Protein AF-A0A0C2N8T9-F1 (afdb_monomer)

Sequence (117 aa):
MVDQFTKWPEAVATRNQDAETTANIYMGNIVSRFGVRKMIFTDQGRQFESATFKRLCEALETEKARTSAYHPQSNGIAERCAKTLKERLKLHCQDDTGQWDHKHIYALMALRFARHC

Radius of gyration: 14.81 Å; Cα contacts (8 Å, |Δi|>4): 118; chains: 1; bounding box: 34×33×38 Å

Secondary structure (DSSP, 8-state):
-B-TTT--B-----S---HHHHHHHHIIIIIHHH---SEEEE-S-HHHHSHHHHHHHHHTT-EEEE--TT-HHHHHHHHHHHHHHHHHHHHHTSS-GGGHHHHHHHHHHHHHHS---

Mean predicted aligned error: 5.2 Å

Foldseek 3Di:
DADLPLRQDDDADDPDDALVVVLCCCCVPPCVPPNQDQEDEDEPDPSCVDPSNVVSCVVSNHHYHYDDPVCCVVCVSVVVVVVQLVVLLCVVCVPPVPCSNVCSVVSSVCVRPDDDD

Organism: Thelohanellus kitauei (NCBI:txid669202)

pLDDT: mean 87.34, std 12.68, range [36.69, 97.5]

Structure (mmCIF, N/CA/C/O backbone):
data_AF-A0A0C2N8T9-F1
#
_entry.id   AF-A0A0C2N8T9-F1
#
loop_
_atom_site.group_PDB
_atom_site.id
_atom_site.type_symbol
_atom_site.label_atom_id
_atom_site.label_alt_id
_atom_site.label_comp_id
_atom_site.label_asym_id
_atom_site.label_entity_id
_atom_site.label_seq_id
_atom_site.pdbx_PDB_ins_code
_atom_site.Cartn_x
_atom_site.Cartn_y
_atom_site.Cartn_z
_atom_site.occupancy
_atom_site.B_iso_or_equiv
_atom_site.auth_seq_id
_atom_site.auth_comp_id
_atom_site.auth_asym_id
_atom_site.auth_atom_id
_atom_site.pdbx_PDB_model_num
ATOM 1 N N . MET A 1 1 ? -1.260 1.781 1.499 1.00 91.19 1 MET A N 1
ATOM 2 C CA . MET A 1 1 ? -0.689 2.330 0.250 1.00 91.19 1 MET A CA 1
ATOM 3 C C . MET A 1 1 ? -1.256 3.722 0.048 1.00 91.19 1 MET A C 1
ATOM 5 O O . MET A 1 1 ? -2.417 3.928 0.375 1.00 91.19 1 MET A O 1
ATOM 9 N N . VAL A 1 2 ? -0.457 4.680 -0.418 1.00 92.06 2 VAL A N 1
ATOM 10 C CA . VAL A 1 2 ? -0.917 6.059 -0.643 1.00 92.06 2 VAL A CA 1
ATOM 11 C C . VAL A 1 2 ? -0.357 6.552 -1.965 1.00 92.06 2 VAL A C 1
ATOM 13 O O . VAL A 1 2 ? 0.835 6.385 -2.222 1.00 92.06 2 VAL A O 1
ATOM 16 N N . ASP A 1 3 ? -1.212 7.146 -2.789 1.00 91.19 3 ASP A N 1
ATOM 17 C CA . ASP A 1 3 ? -0.775 7.829 -4.000 1.00 91.19 3 ASP A CA 1
ATOM 18 C C . ASP A 1 3 ? -0.104 9.163 -3.643 1.00 91.19 3 ASP A C 1
ATOM 20 O O . ASP A 1 3 ? -0.671 9.997 -2.939 1.00 91.19 3 ASP A O 1
ATOM 24 N N . GLN A 1 4 ? 1.125 9.374 -4.114 1.00 86.75 4 GLN A N 1
ATOM 25 C CA . GLN A 1 4 ? 1.932 10.532 -3.719 1.00 86.75 4 GLN A CA 1
ATOM 26 C C . GLN A 1 4 ? 1.387 11.853 -4.265 1.00 86.75 4 GLN A C 1
ATOM 28 O O . GLN A 1 4 ? 1.587 12.887 -3.629 1.00 86.75 4 GLN A O 1
ATOM 33 N N . PHE A 1 5 ? 0.706 11.842 -5.411 1.00 87.00 5 PHE A N 1
ATOM 34 C CA . PHE A 1 5 ? 0.193 13.057 -6.036 1.00 87.00 5 PHE A CA 1
ATOM 35 C C . PHE A 1 5 ? -1.148 13.464 -5.423 1.00 87.00 5 PHE A C 1
ATOM 37 O O . PHE A 1 5 ? -1.252 14.511 -4.788 1.00 87.00 5 PHE A O 1
ATOM 44 N N . THR A 1 6 ? -2.147 12.591 -5.535 1.00 89.31 6 THR A N 1
ATOM 45 C CA . THR A 1 6 ? -3.520 12.833 -5.065 1.00 89.31 6 THR A CA 1
ATOM 46 C C . THR A 1 6 ? -3.675 12.71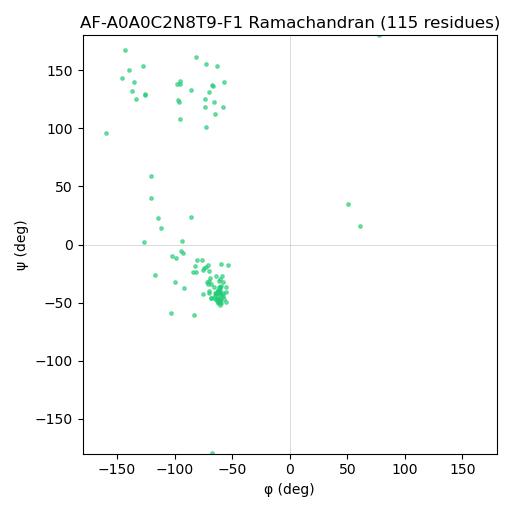2 -3.553 1.00 89.31 6 THR A C 1
ATOM 48 O O . THR A 1 6 ? -4.706 13.101 -3.018 1.00 89.31 6 THR A O 1
ATOM 51 N N . LYS A 1 7 ? -2.672 12.149 -2.863 1.00 88.94 7 LYS A N 1
ATOM 52 C CA . LYS A 1 7 ? -2.729 11.758 -1.443 1.00 88.94 7 LYS A CA 1
ATOM 53 C C . LYS A 1 7 ? -3.798 10.702 -1.143 1.00 88.94 7 LYS A C 1
ATOM 55 O O . LYS A 1 7 ? -4.099 10.459 0.025 1.00 88.94 7 LYS A O 1
ATOM 60 N N . TRP A 1 8 ? -4.321 10.029 -2.172 1.00 91.81 8 TRP A N 1
ATOM 61 C CA . TRP A 1 8 ? -5.372 9.028 -2.037 1.00 91.81 8 TRP A CA 1
ATOM 62 C C . TRP A 1 8 ? -4.893 7.795 -1.255 1.00 91.81 8 TRP A C 1
ATOM 64 O O . TRP A 1 8 ? -3.935 7.138 -1.683 1.00 91.81 8 TRP A O 1
ATOM 74 N N . PRO A 1 9 ? -5.554 7.434 -0.138 1.00 92.94 9 PRO A N 1
ATOM 75 C CA . PRO A 1 9 ? -5.169 6.276 0.649 1.00 92.94 9 PRO A CA 1
ATOM 76 C C . PRO A 1 9 ? -5.960 5.008 0.292 1.00 92.94 9 PRO A C 1
ATOM 78 O O . PRO A 1 9 ? -7.183 5.004 0.120 1.00 92.94 9 PRO A O 1
ATOM 81 N N . GLU A 1 10 ? -5.240 3.891 0.276 1.00 93.88 10 GLU A N 1
ATOM 82 C CA . GLU A 1 10 ? -5.763 2.528 0.193 1.00 93.88 10 GLU A CA 1
ATOM 83 C C . GLU A 1 10 ? -5.209 1.702 1.358 1.00 93.88 10 GLU A C 1
ATOM 85 O O . GLU A 1 10 ? -3.996 1.651 1.592 1.00 93.88 10 GLU A O 1
ATOM 90 N N . ALA A 1 11 ? -6.093 1.031 2.089 1.00 93.56 11 ALA A N 1
ATOM 91 C CA . ALA A 1 11 ? -5.745 0.127 3.175 1.00 93.56 11 ALA A CA 1
ATOM 92 C C . ALA A 1 11 ? -6.576 -1.148 3.038 1.00 93.56 11 ALA A C 1
ATOM 94 O O . ALA A 1 11 ? -7.747 -1.077 2.680 1.00 93.56 11 ALA A O 1
ATOM 95 N N . VAL A 1 12 ? -5.946 -2.291 3.301 1.00 94.12 12 VAL A N 1
ATOM 96 C CA . VAL A 1 12 ? -6.566 -3.614 3.214 1.00 94.12 12 VAL A CA 1
ATOM 97 C C . VAL A 1 12 ? -6.194 -4.370 4.481 1.00 94.12 12 VAL A C 1
ATOM 99 O O . VAL A 1 12 ? -5.010 -4.466 4.813 1.00 94.12 12 VAL A O 1
ATOM 102 N N . ALA A 1 13 ? -7.193 -4.872 5.203 1.00 93.62 13 ALA A N 1
ATOM 103 C CA . ALA A 1 13 ? -6.967 -5.754 6.338 1.00 93.62 13 ALA A CA 1
ATOM 104 C C . ALA A 1 13 ? -6.458 -7.118 5.846 1.00 93.62 13 ALA A C 1
ATOM 106 O O . ALA A 1 13 ? -7.013 -7.708 4.922 1.00 93.62 13 ALA A 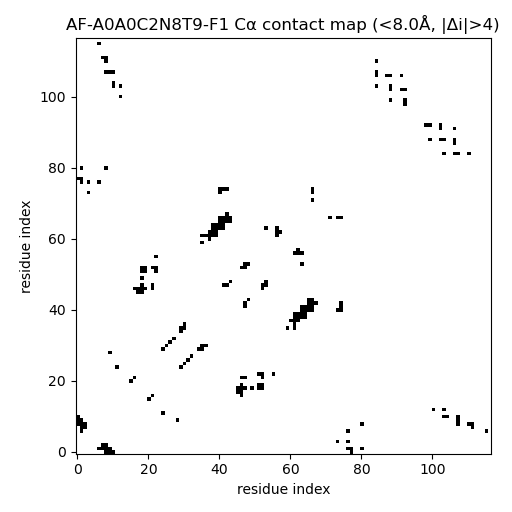O 1
ATOM 107 N N . THR A 1 14 ? -5.387 -7.616 6.457 1.00 94.06 14 THR A N 1
ATOM 108 C CA . THR A 1 14 ? -4.775 -8.904 6.113 1.00 94.06 14 THR A CA 1
ATOM 109 C C . THR A 1 14 ? -4.343 -9.634 7.379 1.00 94.06 14 THR A C 1
ATOM 111 O O . THR A 1 14 ? -4.014 -9.003 8.382 1.00 94.06 14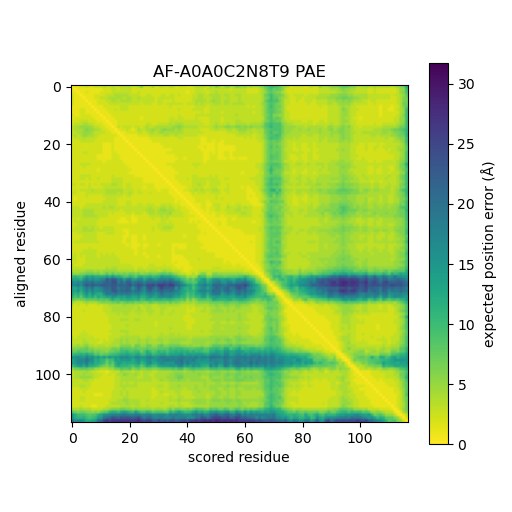 THR A O 1
ATOM 114 N N . ARG A 1 15 ? -4.348 -10.971 7.333 1.00 92.38 15 ARG A N 1
ATOM 115 C CA . ARG A 1 15 ? -3.933 -11.835 8.453 1.00 92.38 15 ARG A CA 1
ATOM 116 C C . ARG A 1 15 ? -2.420 -12.003 8.548 1.00 92.38 15 ARG A C 1
ATOM 118 O O . ARG A 1 15 ? -1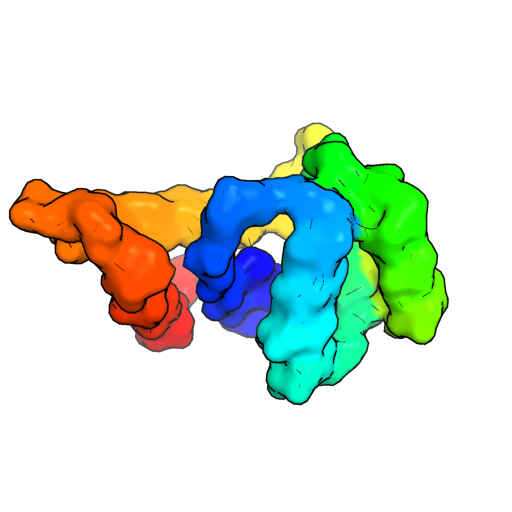.912 -12.326 9.615 1.00 92.38 15 ARG A O 1
ATOM 125 N N . ASN A 1 16 ? -1.713 -11.811 7.439 1.00 93.56 16 ASN A N 1
ATOM 126 C CA . ASN A 1 16 ? -0.266 -11.929 7.368 1.00 93.56 16 ASN A CA 1
ATOM 127 C C . ASN A 1 16 ? 0.315 -10.873 6.420 1.00 93.56 16 ASN A C 1
ATOM 129 O O . ASN A 1 16 ? -0.411 -10.195 5.686 1.00 93.56 16 ASN A O 1
ATOM 133 N N . GLN A 1 17 ? 1.632 -10.711 6.474 1.00 92.56 17 GLN A N 1
ATOM 134 C CA . GLN A 1 17 ? 2.362 -9.703 5.709 1.00 92.56 17 GLN A CA 1
ATOM 135 C C . GLN A 1 17 ? 3.385 -10.383 4.802 1.00 92.56 17 GLN A C 1
ATOM 137 O O . GLN A 1 17 ? 4.518 -9.940 4.660 1.00 92.56 17 GLN A O 1
ATOM 142 N N . ASP A 1 18 ? 2.986 -11.503 4.215 1.00 96.25 18 ASP A N 1
ATOM 143 C CA . ASP A 1 18 ? 3.874 -12.356 3.443 1.00 96.25 18 ASP A CA 1
ATOM 144 C C . ASP A 1 18 ? 4.021 -11.782 2.030 1.00 96.25 18 ASP A C 1
ATOM 146 O O . ASP A 1 18 ? 3.213 -10.965 1.570 1.00 96.25 18 ASP A O 1
ATOM 150 N N . ALA A 1 19 ? 5.066 -12.202 1.321 1.00 95.88 19 ALA A N 1
ATOM 151 C CA . ALA A 1 19 ? 5.366 -11.708 -0.020 1.00 95.88 19 ALA A CA 1
ATOM 152 C C . ALA A 1 19 ? 4.210 -11.920 -1.011 1.00 95.88 19 ALA A C 1
ATOM 154 O O . ALA A 1 19 ? 3.829 -10.994 -1.725 1.00 95.88 19 ALA A O 1
ATOM 155 N N . GLU A 1 20 ? 3.640 -13.125 -1.028 1.00 96.81 20 GLU A N 1
ATOM 156 C CA . GLU A 1 20 ? 2.552 -13.504 -1.932 1.00 96.81 20 GLU A CA 1
ATOM 157 C C . GLU A 1 20 ? 1.255 -12.761 -1.602 1.00 96.81 20 GLU A C 1
ATOM 159 O O . GLU A 1 20 ? 0.639 -12.162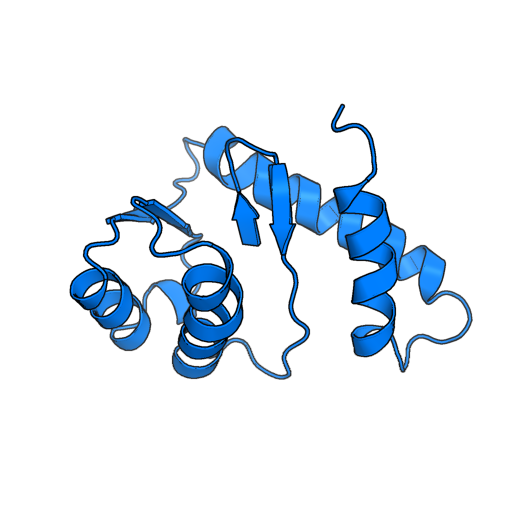 -2.482 1.00 96.81 20 GLU A O 1
ATOM 164 N N . THR A 1 21 ? 0.887 -12.693 -0.321 1.00 97.31 21 THR A N 1
ATOM 165 C CA . THR A 1 21 ? -0.271 -11.914 0.133 1.00 97.31 21 THR A CA 1
ATOM 166 C C . THR A 1 21 ? -0.138 -10.446 -0.258 1.00 97.31 21 THR A C 1
ATOM 168 O O . THR A 1 21 ? -1.075 -9.849 -0.784 1.00 97.31 21 THR A O 1
ATOM 171 N N . THR A 1 22 ? 1.046 -9.864 -0.060 1.00 96.38 22 THR A N 1
ATOM 172 C CA . THR A 1 22 ? 1.317 -8.463 -0.406 1.00 96.38 22 THR A CA 1
ATOM 173 C C . THR A 1 22 ? 1.237 -8.225 -1.916 1.00 96.38 22 THR A C 1
ATOM 175 O O . THR A 1 22 ? 0.651 -7.230 -2.345 1.00 96.38 22 THR A O 1
ATOM 178 N N . ALA A 1 23 ? 1.771 -9.145 -2.725 1.00 96.69 23 ALA A N 1
ATOM 179 C CA . ALA A 1 23 ? 1.673 -9.111 -4.184 1.00 96.69 23 ALA A CA 1
ATOM 180 C C . ALA A 1 23 ? 0.213 -9.170 -4.664 1.00 96.69 23 ALA A C 1
ATOM 182 O O . ALA A 1 23 ? -0.212 -8.328 -5.458 1.00 96.69 23 ALA A O 1
ATOM 183 N N . ASN A 1 24 ? -0.575 -10.102 -4.122 1.00 97.12 24 ASN A N 1
ATOM 184 C CA . ASN A 1 24 ? -1.990 -10.263 -4.458 1.00 97.12 24 ASN A CA 1
ATOM 185 C C . ASN A 1 24 ? -2.816 -9.037 -4.053 1.00 97.12 24 ASN A C 1
ATOM 187 O O . ASN A 1 24 ? -3.642 -8.561 -4.833 1.00 97.12 24 ASN A O 1
ATOM 191 N N . ILE A 1 25 ? -2.560 -8.474 -2.868 1.00 97.12 25 ILE A N 1
ATOM 192 C CA . ILE A 1 25 ? -3.205 -7.235 -2.420 1.00 97.12 25 ILE A CA 1
ATOM 193 C C . ILE A 1 25 ? -2.874 -6.083 -3.370 1.00 97.12 25 ILE A C 1
ATOM 195 O O . ILE A 1 25 ? -3.784 -5.350 -3.762 1.00 97.12 25 ILE A O 1
ATOM 199 N N . TYR A 1 26 ? -1.605 -5.925 -3.758 1.00 96.19 26 TYR A N 1
ATOM 200 C CA . TYR A 1 26 ? -1.184 -4.868 -4.675 1.00 96.19 26 TYR A CA 1
ATOM 201 C C . TYR A 1 26 ? -1.857 -5.005 -6.048 1.00 96.19 26 TYR A C 1
ATOM 203 O O . TYR A 1 26 ? -2.469 -4.051 -6.532 1.00 96.19 26 TYR A O 1
ATOM 211 N N . MET A 1 27 ? -1.827 -6.201 -6.640 1.00 97.25 27 MET A N 1
ATOM 212 C CA . MET A 1 27 ? -2.466 -6.472 -7.928 1.00 97.25 27 MET A CA 1
ATOM 213 C C . MET A 1 27 ? -3.984 -6.239 -7.868 1.00 97.25 27 MET A C 1
ATOM 215 O O . MET A 1 27 ? -4.545 -5.508 -8.684 1.00 97.25 27 MET A O 1
ATOM 219 N N . GLY A 1 28 ? -4.647 -6.813 -6.861 1.00 96.69 28 GLY A N 1
ATOM 220 C CA . GLY A 1 28 ? -6.103 -6.810 -6.738 1.00 96.69 28 GLY A CA 1
ATOM 221 C C . GLY A 1 28 ? -6.716 -5.484 -6.290 1.00 96.69 28 GLY A C 1
ATOM 222 O O . GLY A 1 28 ? -7.895 -5.263 -6.557 1.00 96.69 28 GLY A O 1
ATOM 223 N N . ASN A 1 29 ? -5.955 -4.596 -5.638 1.00 94.88 29 ASN A N 1
ATOM 224 C CA . ASN A 1 29 ? -6.490 -3.335 -5.104 1.00 94.88 29 ASN A CA 1
ATOM 225 C C . ASN A 1 29 ? -5.879 -2.081 -5.725 1.00 94.88 29 ASN A C 1
ATOM 227 O O . ASN A 1 29 ? -6.528 -1.035 -5.706 1.00 94.88 29 ASN A O 1
ATOM 231 N N . ILE A 1 30 ? -4.649 -2.152 -6.240 1.00 94.69 30 ILE A N 1
ATOM 232 C CA . ILE A 1 30 ? -3.995 -1.005 -6.875 1.00 94.69 30 ILE A CA 1
ATOM 233 C C . ILE A 1 30 ? -4.027 -1.146 -8.388 1.00 94.69 30 ILE A C 1
ATOM 235 O O . ILE A 1 30 ? -4.606 -0.290 -9.054 1.00 94.69 30 ILE A O 1
ATOM 239 N N . VAL A 1 31 ? -3.449 -2.223 -8.923 1.00 95.94 31 VAL A N 1
ATOM 240 C CA . VAL A 1 31 ? -3.300 -2.386 -10.377 1.00 95.94 31 VAL A CA 1
ATOM 241 C C . VAL A 1 31 ? -4.659 -2.535 -11.057 1.00 95.94 31 VAL A C 1
ATOM 243 O O . VAL A 1 31 ? -4.938 -1.834 -12.024 1.00 95.94 31 VAL A O 1
ATOM 246 N N . SER A 1 32 ? -5.544 -3.368 -10.512 1.00 96.75 32 SER A N 1
ATOM 247 C CA . SER A 1 32 ? -6.891 -3.587 -11.059 1.00 96.75 32 SER A CA 1
ATOM 248 C C . SER A 1 32 ? -7.769 -2.325 -11.094 1.00 96.75 32 SER A C 1
ATOM 250 O O . SER A 1 32 ? -8.630 -2.201 -11.961 1.00 96.75 32 SER A O 1
ATOM 252 N N . ARG A 1 33 ? -7.581 -1.397 -10.144 1.00 95.12 33 ARG A N 1
ATOM 253 C CA . ARG A 1 33 ? -8.454 -0.225 -9.944 1.00 95.12 33 ARG A CA 1
ATOM 254 C C . ARG A 1 33 ? -7.896 1.053 -10.552 1.00 95.12 33 ARG A C 1
ATOM 256 O O . ARG A 1 33 ? -8.667 1.913 -10.962 1.00 95.12 33 ARG A O 1
ATOM 263 N N . PHE A 1 34 ? -6.575 1.194 -10.577 1.00 93.81 34 PHE A N 1
ATOM 264 C CA . PHE A 1 34 ? -5.911 2.429 -10.994 1.00 93.81 34 PHE A CA 1
ATOM 265 C C . PHE A 1 34 ? -4.863 2.225 -12.090 1.00 93.81 34 PHE A C 1
ATOM 267 O O . PHE A 1 34 ? -4.199 3.186 -12.479 1.00 93.81 34 PHE A O 1
ATOM 274 N N . GLY A 1 35 ? -4.698 0.991 -12.566 1.00 95.38 35 GLY A N 1
ATOM 275 C CA . GLY A 1 35 ? -3.660 0.622 -13.514 1.00 95.38 35 GLY A CA 1
ATOM 276 C C . GLY A 1 35 ? -2.279 0.472 -12.877 1.00 95.38 35 GLY A C 1
ATOM 277 O O . GLY A 1 35 ? -2.069 0.644 -11.670 1.00 95.38 35 GLY A O 1
ATOM 278 N N . VAL A 1 36 ? -1.318 0.132 -13.730 1.00 95.94 36 VAL A N 1
ATOM 279 C CA . VAL A 1 36 ? 0.086 -0.054 -13.360 1.00 95.94 36 VAL A CA 1
ATOM 280 C C . VAL A 1 36 ? 0.708 1.283 -12.959 1.00 95.94 36 VAL A C 1
ATOM 282 O O . VAL A 1 36 ? 0.476 2.316 -13.588 1.00 95.94 36 VAL A O 1
ATOM 285 N N . ARG A 1 37 ? 1.499 1.280 -11.883 1.00 92.12 37 ARG A N 1
ATOM 286 C CA . ARG A 1 37 ? 2.204 2.476 -11.413 1.00 92.12 37 ARG A CA 1
ATOM 287 C C . ARG A 1 37 ? 3.618 2.481 -11.965 1.00 92.12 37 ARG A C 1
ATOM 289 O O . ARG A 1 37 ? 4.294 1.470 -11.909 1.00 92.12 37 ARG A O 1
ATOM 296 N N . LYS A 1 38 ? 4.096 3.643 -12.412 1.00 93.38 38 LYS A N 1
ATOM 297 C CA . LYS A 1 38 ? 5.481 3.791 -12.884 1.00 93.38 38 LYS A CA 1
ATOM 298 C C . LYS A 1 38 ? 6.506 3.463 -11.795 1.00 93.38 38 LYS A C 1
ATOM 300 O O . LYS A 1 38 ? 7.553 2.904 -12.086 1.00 93.38 38 LYS A O 1
ATOM 305 N N . MET A 1 39 ? 6.212 3.841 -10.551 1.00 91.75 39 MET A N 1
ATOM 306 C CA . MET A 1 39 ? 7.137 3.701 -9.434 1.00 91.75 39 MET A CA 1
ATOM 307 C C . MET A 1 39 ? 6.392 3.391 -8.137 1.00 91.75 39 MET A C 1
ATOM 309 O O . MET A 1 39 ? 5.308 3.928 -7.889 1.00 91.75 39 MET A O 1
ATOM 313 N N . ILE A 1 40 ? 6.992 2.553 -7.293 1.00 91.94 40 ILE A N 1
ATOM 314 C CA . ILE A 1 40 ? 6.525 2.252 -5.939 1.00 91.94 40 ILE A CA 1
ATOM 315 C C . ILE A 1 40 ? 7.664 2.519 -4.962 1.00 91.94 40 ILE A C 1
ATOM 317 O O . ILE A 1 40 ? 8.766 1.994 -5.115 1.00 91.94 40 ILE A O 1
ATOM 321 N N . PHE A 1 41 ? 7.361 3.281 -3.915 1.00 90.00 41 PHE A N 1
ATOM 322 C CA . PHE A 1 41 ? 8.243 3.468 -2.772 1.00 90.00 41 PHE A CA 1
ATOM 323 C C . PHE A 1 41 ? 7.855 2.497 -1.661 1.00 90.00 41 PHE A C 1
ATOM 325 O O . PHE A 1 41 ? 6.710 2.508 -1.203 1.00 90.00 41 PHE A O 1
ATOM 332 N N . THR A 1 42 ? 8.801 1.670 -1.226 1.00 89.69 42 THR A N 1
ATOM 333 C CA . THR A 1 42 ? 8.607 0.748 -0.102 1.00 89.69 42 THR A CA 1
ATOM 334 C C . THR A 1 42 ? 9.706 0.918 0.935 1.00 89.69 42 THR A C 1
ATOM 336 O O . THR A 1 42 ? 10.843 1.269 0.605 1.00 89.69 42 THR A O 1
ATOM 339 N N . ASP A 1 43 ? 9.388 0.584 2.184 1.00 87.75 43 ASP A N 1
ATOM 340 C CA . ASP A 1 43 ? 10.414 0.303 3.183 1.00 87.75 43 ASP A CA 1
ATOM 341 C C . ASP A 1 43 ? 11.188 -0.988 2.835 1.00 87.75 43 ASP A C 1
ATOM 343 O O . ASP A 1 43 ? 10.962 -1.631 1.801 1.00 87.75 43 ASP A O 1
ATOM 347 N N . GLN A 1 44 ? 12.140 -1.354 3.695 1.00 88.81 44 GLN A N 1
ATOM 348 C CA . GLN A 1 44 ? 12.933 -2.581 3.561 1.00 88.81 44 GLN A CA 1
ATOM 349 C C . GLN A 1 44 ? 12.243 -3.809 4.187 1.00 88.81 44 GLN A C 1
ATOM 351 O O . GLN A 1 44 ? 12.909 -4.771 4.574 1.00 88.81 44 GLN A O 1
ATOM 356 N N . GLY A 1 45 ? 10.914 -3.792 4.315 1.00 89.38 45 GLY A N 1
ATOM 357 C CA . GLY A 1 45 ? 10.139 -4.934 4.783 1.00 89.38 45 GLY A CA 1
ATOM 358 C C . GLY A 1 45 ? 10.382 -6.175 3.921 1.00 89.38 45 GLY A C 1
ATOM 359 O O . GLY A 1 45 ? 10.470 -6.100 2.691 1.00 89.38 45 GLY A O 1
ATOM 360 N N . ARG A 1 46 ? 10.476 -7.345 4.566 1.00 93.44 46 ARG A N 1
ATOM 361 C CA . ARG A 1 46 ? 10.833 -8.620 3.912 1.00 93.44 46 ARG A CA 1
ATOM 362 C C . ARG A 1 46 ? 9.923 -8.956 2.730 1.00 93.44 46 ARG A C 1
ATOM 364 O O . ARG A 1 46 ? 10.396 -9.466 1.720 1.00 93.44 46 ARG A O 1
ATOM 371 N N . GLN A 1 47 ? 8.640 -8.630 2.829 1.00 94.62 47 GLN A N 1
ATOM 372 C CA . GLN A 1 47 ? 7.658 -8.834 1.769 1.00 94.62 47 GLN A CA 1
ATOM 373 C C . GLN A 1 47 ? 7.980 -8.043 0.499 1.00 94.62 47 GLN A C 1
ATOM 375 O O . GLN A 1 47 ? 7.888 -8.596 -0.595 1.00 94.62 47 GLN A O 1
ATOM 380 N N . PHE A 1 48 ? 8.444 -6.798 0.634 1.00 92.81 48 PHE A N 1
ATOM 381 C CA . PHE A 1 48 ? 8.802 -5.932 -0.494 1.00 92.81 48 PHE A CA 1
ATOM 382 C C . PHE A 1 48 ? 10.209 -6.206 -1.037 1.00 92.81 48 PHE A C 1
ATOM 384 O O . PHE A 1 48 ? 10.537 -5.801 -2.154 1.00 92.81 48 PHE A O 1
ATOM 391 N N . GLU A 1 49 ? 11.059 -6.868 -0.253 1.00 94.06 49 GLU A N 1
ATOM 392 C CA . GLU A 1 49 ? 12.402 -7.297 -0.660 1.00 94.06 49 GLU A CA 1
ATOM 393 C C . GLU A 1 49 ? 12.452 -8.737 -1.195 1.00 94.06 49 GLU A C 1
ATOM 395 O O . GLU A 1 49 ? 13.488 -9.168 -1.715 1.00 94.06 49 GLU A O 1
ATOM 400 N N . SER A 1 50 ? 11.334 -9.459 -1.122 1.00 96.25 50 SER A N 1
ATOM 401 C CA . SER A 1 50 ? 11.192 -10.825 -1.622 1.00 96.25 50 SER A CA 1
ATOM 402 C C . SER A 1 50 ? 11.388 -10.932 -3.139 1.00 96.25 50 SER A C 1
ATOM 404 O O . SER A 1 50 ? 11.120 -9.995 -3.895 1.00 96.25 50 SER A O 1
ATOM 406 N N . ALA A 1 51 ? 11.807 -12.114 -3.600 1.00 96.75 51 ALA A N 1
ATOM 407 C CA . ALA A 1 51 ? 11.895 -12.412 -5.029 1.00 96.75 51 ALA A CA 1
ATOM 408 C C . ALA A 1 51 ? 10.524 -12.319 -5.719 1.00 96.75 51 ALA A C 1
ATOM 410 O O . ALA A 1 51 ? 10.440 -11.832 -6.840 1.00 96.75 51 ALA A O 1
ATOM 411 N N . THR A 1 52 ? 9.449 -12.729 -5.038 1.00 97.00 52 THR A N 1
ATOM 412 C CA . THR A 1 52 ? 8.078 -12.653 -5.558 1.00 97.00 52 THR A CA 1
ATOM 413 C C . THR A 1 52 ? 7.678 -11.217 -5.877 1.00 97.00 52 THR A C 1
ATOM 415 O O . THR A 1 52 ? 7.236 -10.939 -6.987 1.00 97.00 52 THR A O 1
ATOM 418 N N . PHE A 1 53 ? 7.877 -10.288 -4.938 1.00 95.88 53 PHE A N 1
ATOM 419 C CA . PHE A 1 53 ? 7.495 -8.891 -5.150 1.00 95.88 53 PHE A CA 1
ATOM 420 C C . PHE A 1 53 ? 8.405 -8.194 -6.173 1.00 95.88 53 PHE A C 1
ATOM 422 O O . PHE A 1 53 ? 7.931 -7.385 -6.962 1.00 95.88 53 PHE A O 1
ATOM 429 N N . LYS A 1 54 ? 9.697 -8.550 -6.220 1.00 95.56 54 LYS A N 1
ATOM 430 C CA . LYS A 1 54 ? 10.625 -8.065 -7.259 1.00 95.56 54 LYS A CA 1
ATOM 431 C C . LYS A 1 54 ? 10.195 -8.503 -8.661 1.00 95.56 54 LYS A C 1
ATOM 433 O O . LYS A 1 54 ? 10.029 -7.648 -9.521 1.00 95.56 54 LYS A O 1
ATOM 438 N N . ARG A 1 55 ? 9.914 -9.796 -8.854 1.00 97.50 55 ARG A N 1
ATOM 439 C CA . ARG A 1 55 ? 9.418 -10.343 -10.130 1.00 97.50 55 ARG A CA 1
ATOM 440 C C . ARG A 1 55 ? 8.088 -9.729 -10.548 1.00 97.50 55 ARG A C 1
ATOM 442 O O . ARG A 1 55 ? 7.871 -9.497 -11.729 1.00 97.50 55 ARG A O 1
ATOM 449 N N . LEU A 1 56 ? 7.205 -9.452 -9.587 1.00 97.00 56 LEU A N 1
ATOM 450 C CA . LEU A 1 56 ? 5.960 -8.736 -9.854 1.00 97.00 56 LEU A CA 1
ATOM 451 C C . LEU A 1 56 ? 6.234 -7.340 -10.423 1.00 97.00 56 LEU A C 1
ATOM 453 O O . LEU A 1 56 ? 5.654 -6.978 -11.440 1.00 97.00 56 LEU A O 1
ATOM 457 N N . CYS A 1 57 ? 7.114 -6.566 -9.782 1.00 96.19 57 CYS A N 1
ATOM 458 C CA . CYS A 1 57 ? 7.492 -5.243 -10.273 1.00 96.19 57 CYS A CA 1
ATOM 459 C C . CYS A 1 57 ? 8.138 -5.314 -11.663 1.00 96.19 57 CYS A C 1
ATOM 461 O O . CYS A 1 57 ? 7.800 -4.501 -12.513 1.00 96.19 57 CYS A O 1
ATOM 463 N N . GLU A 1 58 ? 9.012 -6.294 -11.912 1.00 96.94 58 GLU A N 1
ATOM 464 C CA . GLU A 1 58 ? 9.636 -6.523 -13.225 1.00 96.94 58 GLU A CA 1
ATOM 465 C C . GLU A 1 58 ? 8.591 -6.824 -14.307 1.00 96.94 58 GLU A C 1
ATOM 467 O O . GLU A 1 58 ? 8.599 -6.190 -15.356 1.00 96.94 58 GLU A O 1
ATOM 472 N N . ALA A 1 59 ? 7.649 -7.732 -14.035 1.00 97.50 59 ALA A N 1
ATOM 473 C CA . ALA A 1 59 ? 6.584 -8.091 -14.973 1.00 97.50 59 ALA A CA 1
ATOM 474 C C . ALA A 1 59 ? 5.626 -6.927 -15.277 1.00 97.50 59 ALA A C 1
ATOM 476 O O . ALA A 1 59 ? 5.006 -6.894 -16.336 1.00 97.50 59 ALA A O 1
ATOM 477 N N . LEU A 1 60 ? 5.491 -5.989 -14.340 1.00 97.06 60 LEU A N 1
ATOM 478 C CA . LEU A 1 60 ? 4.692 -4.778 -14.491 1.00 97.06 60 LEU A CA 1
ATOM 479 C C . LEU A 1 60 ? 5.509 -3.576 -14.983 1.00 97.06 60 LEU A C 1
ATOM 481 O O . LEU A 1 60 ? 4.974 -2.472 -15.009 1.00 97.06 60 LEU A O 1
ATOM 485 N N . GLU A 1 61 ? 6.800 -3.744 -15.282 1.00 97.31 61 GLU A N 1
ATOM 486 C CA . GLU A 1 61 ? 7.712 -2.643 -15.636 1.00 97.31 61 GLU A CA 1
ATOM 487 C C . GLU A 1 61 ? 7.660 -1.477 -14.625 1.00 97.31 61 GLU A C 1
ATOM 489 O O . GLU A 1 61 ? 7.760 -0.295 -14.957 1.00 97.31 61 GLU A O 1
ATOM 494 N N . THR A 1 62 ? 7.460 -1.817 -13.352 1.00 95.69 62 THR A N 1
ATOM 495 C CA . THR A 1 62 ? 7.302 -0.871 -12.251 1.00 95.69 62 THR A CA 1
ATOM 496 C C . THR A 1 62 ? 8.623 -0.678 -11.521 1.00 95.69 62 THR A C 1
ATOM 498 O O . THR A 1 62 ? 9.201 -1.623 -10.981 1.00 95.69 62 THR A O 1
ATOM 501 N N . GLU A 1 63 ? 9.082 0.566 -11.415 1.00 94.19 63 GLU A N 1
ATOM 502 C CA . GLU A 1 63 ? 10.310 0.885 -10.695 1.00 94.19 63 GLU A CA 1
ATOM 503 C C . GLU A 1 63 ? 10.097 0.780 -9.177 1.00 94.19 63 GLU A C 1
ATOM 505 O O . GLU A 1 63 ? 9.293 1.500 -8.580 1.00 94.19 63 GLU A O 1
ATOM 510 N N . LYS A 1 64 ? 10.830 -0.121 -8.517 1.00 91.19 64 LYS A N 1
ATOM 511 C CA . LYS A 1 64 ? 10.769 -0.273 -7.060 1.00 91.19 64 LYS A CA 1
ATOM 512 C C . LYS A 1 64 ? 11.888 0.522 -6.393 1.00 91.19 64 LYS A C 1
ATOM 514 O O . LYS A 1 64 ? 13.043 0.098 -6.396 1.00 91.19 64 LYS A O 1
ATOM 519 N N . ALA A 1 65 ? 11.533 1.622 -5.743 1.00 88.19 65 ALA A N 1
ATOM 520 C CA . ALA A 1 65 ? 12.455 2.441 -4.970 1.00 88.19 65 ALA A CA 1
ATOM 521 C C . ALA A 1 65 ? 12.378 2.104 -3.472 1.00 88.19 65 ALA A C 1
ATOM 523 O O . ALA A 1 65 ? 11.299 1.940 -2.897 1.00 88.19 65 ALA A O 1
ATOM 524 N N . ARG A 1 66 ? 13.539 2.028 -2.814 1.00 82.75 66 ARG A N 1
ATOM 525 C CA . ARG A 1 66 ? 13.622 1.903 -1.353 1.00 82.75 66 ARG A CA 1
ATOM 526 C C . ARG A 1 66 ? 13.569 3.288 -0.725 1.00 82.75 66 ARG A C 1
ATOM 528 O O . ARG A 1 66 ? 14.330 4.172 -1.116 1.00 82.75 66 ARG A O 1
ATO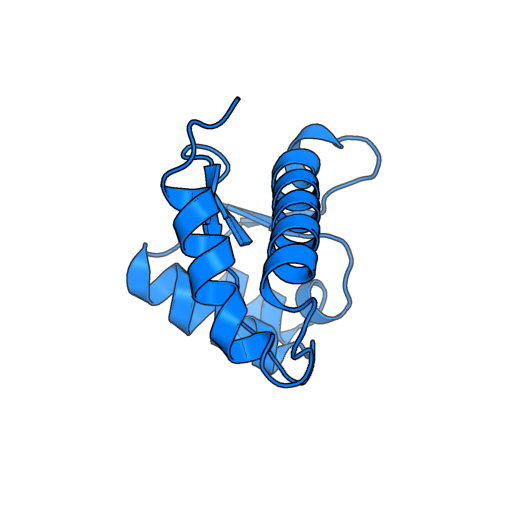M 535 N N . THR A 1 67 ? 12.748 3.468 0.298 1.00 69.44 67 THR A N 1
ATOM 536 C CA . THR A 1 67 ? 12.807 4.673 1.128 1.00 69.44 67 THR A CA 1
ATOM 537 C C . THR A 1 67 ? 14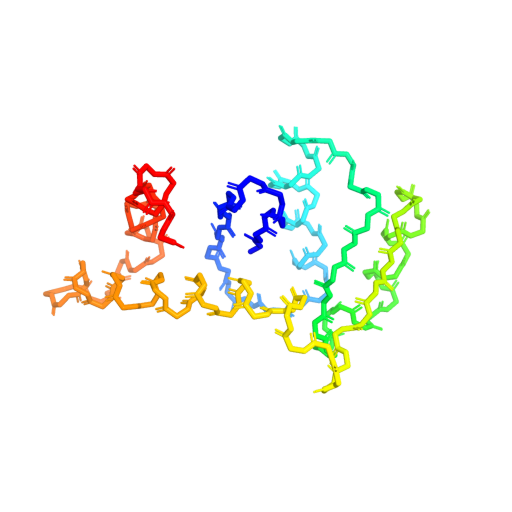.059 4.590 2.000 1.00 69.44 67 THR A C 1
ATOM 539 O O . THR A 1 67 ? 14.096 3.837 2.972 1.00 69.44 67 THR A O 1
ATOM 542 N N . SER A 1 68 ? 15.131 5.293 1.623 1.00 53.88 68 SER A N 1
ATOM 543 C CA . SER A 1 68 ? 16.309 5.429 2.485 1.00 53.88 68 SER A CA 1
ATOM 544 C C . SER A 1 68 ? 15.994 6.360 3.658 1.00 53.88 68 SER A C 1
ATOM 546 O O . SER A 1 68 ? 15.149 7.250 3.539 1.00 53.88 68 SER A O 1
ATOM 548 N N . ALA A 1 69 ? 16.717 6.205 4.773 1.00 47.09 69 ALA A N 1
ATOM 549 C CA . ALA A 1 69 ? 16.626 7.101 5.932 1.00 47.09 69 ALA A CA 1
ATOM 550 C C . ALA A 1 69 ? 16.841 8.592 5.577 1.00 47.09 69 ALA A C 1
ATOM 552 O O . ALA A 1 69 ? 16.455 9.470 6.340 1.00 47.09 69 ALA A O 1
ATOM 553 N N . TYR A 1 70 ? 17.418 8.878 4.403 1.00 36.69 70 TYR A N 1
ATOM 554 C CA . TYR A 1 70 ? 17.738 10.218 3.913 1.00 36.69 70 TYR A CA 1
ATOM 555 C C . TYR A 1 70 ? 16.652 10.872 3.038 1.00 36.69 70 TYR A C 1
ATOM 557 O O . TYR A 1 70 ? 16.768 12.060 2.754 1.00 36.69 70 TYR A O 1
ATOM 565 N N . HIS A 1 71 ? 15.578 10.161 2.652 1.00 47.72 71 HIS A N 1
ATOM 566 C CA . HIS A 1 71 ? 14.423 10.755 1.946 1.00 47.72 71 HIS A CA 1
ATOM 567 C C . HIS A 1 71 ? 13.095 10.572 2.710 1.00 47.72 71 HIS A C 1
ATOM 569 O O . HIS A 1 71 ? 12.131 10.017 2.165 1.00 47.72 71 HIS A O 1
ATOM 575 N N . PRO A 1 72 ? 12.993 11.079 3.957 1.00 46.62 72 PRO A N 1
ATOM 576 C CA . PRO A 1 72 ? 11.791 10.973 4.792 1.00 46.62 72 PRO A CA 1
ATOM 577 C C . PRO A 1 72 ? 10.547 11.619 4.162 1.00 46.62 72 PRO A C 1
ATOM 579 O O . PRO A 1 72 ? 9.425 11.308 4.549 1.00 46.62 72 PRO A O 1
ATOM 582 N N . GLN A 1 73 ? 10.702 12.477 3.150 1.00 52.88 73 GLN A N 1
ATOM 583 C CA . GLN A 1 73 ? 9.573 13.053 2.415 1.00 52.88 73 GLN A CA 1
ATOM 584 C C . GLN A 1 73 ? 8.811 12.015 1.574 1.00 52.88 73 GLN A C 1
ATOM 586 O O . GLN A 1 73 ? 7.585 12.105 1.493 1.00 52.88 73 GLN A O 1
ATOM 591 N N . SER A 1 74 ? 9.501 11.010 1.017 1.00 56.97 74 SER A N 1
ATOM 592 C CA . SER A 1 74 ? 8.883 10.020 0.119 1.00 56.97 74 SER A CA 1
ATOM 593 C C . SER A 1 74 ? 8.028 9.008 0.884 1.00 56.97 74 SER A C 1
ATOM 595 O O . SER A 1 74 ? 6.898 8.734 0.483 1.00 56.97 74 SER A O 1
ATOM 597 N N . ASN A 1 75 ? 8.504 8.505 2.032 1.00 72.38 75 ASN A N 1
ATOM 598 C CA . ASN A 1 75 ? 7.678 7.643 2.892 1.00 72.38 75 ASN A CA 1
ATOM 599 C C . ASN A 1 75 ? 6.766 8.429 3.837 1.00 72.38 75 ASN A C 1
ATOM 601 O O . ASN A 1 75 ? 5.731 7.925 4.267 1.00 72.38 75 ASN A O 1
ATOM 605 N N . GLY A 1 76 ? 7.119 9.675 4.158 1.00 80.12 76 GLY A N 1
ATOM 606 C CA . GLY A 1 76 ? 6.449 10.437 5.208 1.00 80.12 76 GLY A CA 1
ATOM 607 C C . GLY A 1 76 ? 4.960 10.654 4.954 1.00 80.12 76 GLY A C 1
ATOM 608 O O . GLY A 1 76 ? 4.185 10.730 5.901 1.00 80.12 76 GLY A O 1
ATOM 609 N N . ILE A 1 77 ? 4.523 10.715 3.693 1.00 84.75 77 ILE A N 1
ATOM 610 C CA . ILE A 1 77 ? 3.093 10.800 3.355 1.00 84.75 77 ILE A CA 1
ATOM 611 C C . ILE A 1 77 ? 2.368 9.495 3.699 1.00 84.75 77 ILE A C 1
ATOM 613 O O . ILE A 1 77 ? 1.310 9.531 4.330 1.00 84.75 77 ILE A O 1
ATOM 617 N N . ALA A 1 78 ? 2.946 8.349 3.335 1.00 85.62 78 ALA A N 1
ATOM 618 C CA . ALA A 1 78 ? 2.385 7.045 3.666 1.00 85.62 78 ALA A CA 1
ATOM 619 C C . ALA A 1 78 ? 2.372 6.814 5.186 1.00 85.62 78 ALA A C 1
ATOM 621 O O . ALA A 1 78 ? 1.356 6.378 5.725 1.00 85.62 78 ALA A O 1
ATOM 622 N N . GLU A 1 79 ? 3.446 7.185 5.887 1.00 87.38 79 GLU A N 1
ATOM 623 C CA . GLU A 1 79 ? 3.552 7.090 7.348 1.00 87.38 79 GLU A CA 1
ATOM 624 C C . GLU A 1 79 ? 2.543 7.994 8.068 1.00 87.38 79 GLU A C 1
ATOM 626 O O . GLU A 1 79 ? 1.827 7.528 8.959 1.00 87.38 79 GLU A O 1
ATOM 631 N N . ARG A 1 80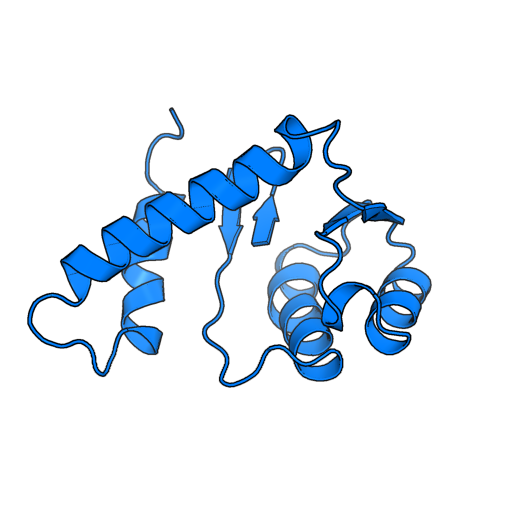 ? 2.420 9.268 7.664 1.00 88.94 80 ARG A N 1
ATOM 632 C CA . ARG A 1 80 ? 1.426 10.200 8.232 1.00 88.94 80 ARG A CA 1
ATOM 633 C C . ARG A 1 80 ? 0.003 9.713 7.997 1.00 88.94 80 ARG A C 1
ATOM 635 O O . ARG A 1 80 ? -0.823 9.757 8.911 1.00 88.94 80 ARG A O 1
ATOM 642 N N . CYS A 1 81 ? -0.284 9.215 6.798 1.00 89.56 81 CYS A N 1
ATOM 643 C CA . CYS A 1 81 ? -1.587 8.646 6.489 1.00 89.56 81 CYS A CA 1
ATOM 644 C C . CYS A 1 81 ? -1.875 7.412 7.355 1.00 89.56 81 CYS A C 1
ATOM 646 O O . CYS A 1 81 ? -2.931 7.337 7.981 1.00 89.56 81 CYS A O 1
ATOM 648 N N . ALA A 1 82 ? -0.917 6.486 7.470 1.00 90.00 82 ALA A N 1
ATOM 649 C CA . ALA A 1 82 ? -1.055 5.297 8.305 1.00 90.00 82 ALA A CA 1
ATOM 650 C C . ALA A 1 82 ? -1.258 5.653 9.786 1.00 90.00 82 ALA A C 1
ATOM 652 O O . ALA A 1 82 ? -2.086 5.034 10.456 1.00 90.00 82 ALA A O 1
ATOM 653 N N . LYS A 1 83 ? -0.551 6.670 10.297 1.00 91.00 83 LYS A N 1
ATOM 654 C CA . LYS A 1 83 ? -0.747 7.196 11.655 1.00 91.00 83 LYS A CA 1
ATOM 655 C C . LYS A 1 83 ? -2.170 7.729 11.844 1.00 91.00 83 LYS A C 1
ATOM 657 O O . LYS A 1 83 ? -2.864 7.284 12.755 1.00 91.00 83 LYS A O 1
ATOM 662 N N . THR A 1 84 ? -2.626 8.597 10.944 1.00 91.69 84 THR A N 1
ATOM 663 C CA . THR A 1 84 ? -3.972 9.192 11.010 1.00 91.69 84 THR A CA 1
ATOM 664 C C . THR A 1 84 ? -5.065 8.122 10.906 1.00 91.69 84 THR A C 1
ATOM 666 O O . THR A 1 84 ? -6.068 8.175 11.617 1.00 91.69 84 THR A O 1
ATOM 669 N N . LEU A 1 85 ? -4.871 7.108 10.055 1.00 91.00 85 LEU A N 1
ATOM 670 C CA . LEU A 1 85 ? -5.792 5.978 9.932 1.00 91.00 85 LEU A CA 1
ATOM 671 C C . LEU A 1 85 ? -5.892 5.195 11.243 1.00 91.00 85 LEU A C 1
ATOM 673 O O . LEU A 1 85 ? -6.999 4.898 11.681 1.00 91.00 85 LEU A O 1
ATOM 677 N N . LYS A 1 86 ? -4.758 4.896 11.889 1.00 90.50 86 LYS A N 1
ATOM 678 C CA . LYS A 1 86 ? -4.731 4.209 13.190 1.00 90.50 86 LYS A CA 1
ATOM 679 C C . LYS A 1 86 ? -5.440 5.019 14.275 1.00 90.50 86 LYS A C 1
ATOM 681 O O . LYS A 1 86 ? -6.167 4.439 15.074 1.00 90.50 86 LYS A O 1
ATOM 686 N N . GLU A 1 87 ? -5.256 6.335 14.307 1.00 90.12 87 GLU A N 1
ATOM 687 C CA . GLU A 1 87 ? -5.934 7.221 15.265 1.00 90.12 87 GLU A CA 1
ATOM 688 C C . GLU A 1 87 ? -7.455 7.219 15.064 1.00 90.12 87 GLU A C 1
ATOM 690 O O . GLU A 1 87 ? -8.198 6.999 16.019 1.00 90.12 87 GLU A O 1
ATOM 695 N N . ARG A 1 88 ? -7.929 7.356 13.819 1.00 88.25 88 ARG A N 1
ATOM 696 C CA . ARG A 1 88 ? -9.365 7.272 13.498 1.00 88.25 88 ARG A CA 1
ATOM 697 C C . ARG A 1 88 ? -9.944 5.894 13.805 1.00 88.25 88 ARG A C 1
ATOM 699 O O . ARG A 1 88 ? -11.032 5.794 14.358 1.00 88.25 88 ARG A O 1
ATOM 706 N N . LEU A 1 89 ? -9.208 4.832 13.485 1.00 88.81 89 LEU A N 1
ATOM 707 C CA . LEU A 1 89 ? -9.605 3.463 13.802 1.00 88.81 89 LEU A CA 1
ATOM 708 C C . LEU A 1 89 ? -9.791 3.248 15.302 1.00 88.81 89 LEU A C 1
ATOM 710 O O . LEU A 1 89 ? -10.787 2.649 15.697 1.00 88.81 89 LEU A O 1
ATOM 714 N N . LYS A 1 90 ? -8.878 3.769 16.132 1.00 87.06 90 LYS A N 1
ATOM 715 C CA . LYS A 1 90 ? -9.012 3.703 17.593 1.00 87.06 90 LYS A CA 1
ATOM 716 C C . LYS A 1 90 ? -10.307 4.349 18.070 1.00 87.06 90 LYS A C 1
ATOM 718 O O . LYS A 1 90 ? -10.961 3.766 18.920 1.00 87.06 90 LYS A O 1
ATOM 723 N N . LEU A 1 91 ? -10.692 5.496 17.503 1.00 84.19 91 LEU A N 1
ATOM 724 C CA . LEU A 1 91 ? -11.959 6.163 17.829 1.00 84.19 91 LEU A CA 1
ATOM 725 C C . LEU A 1 91 ? -13.174 5.320 17.414 1.00 84.19 91 LEU A C 1
ATOM 727 O O . LEU A 1 91 ? -14.096 5.147 18.198 1.00 84.19 91 LEU A O 1
ATOM 731 N N . HIS A 1 92 ? -13.160 4.737 16.212 1.00 79.12 92 HIS A N 1
ATOM 732 C CA . HIS A 1 92 ? -14.265 3.897 15.727 1.00 79.12 92 HIS A CA 1
ATOM 733 C C . HIS A 1 92 ? -14.386 2.537 16.432 1.00 79.12 92 HIS A C 1
ATOM 735 O O . HIS A 1 92 ? -15.422 1.882 16.322 1.00 79.12 92 HIS A O 1
ATOM 741 N N . CYS A 1 93 ? -13.332 2.091 17.116 1.00 82.50 93 CYS A N 1
ATOM 742 C CA . CYS A 1 93 ? -13.273 0.785 17.769 1.00 82.50 93 CYS A CA 1
ATOM 743 C C . CYS A 1 93 ? -13.242 0.879 19.303 1.00 82.50 93 CYS A C 1
ATOM 745 O O . CYS A 1 93 ? -12.919 -0.124 19.933 1.00 82.50 93 CYS A O 1
ATOM 747 N N . GLN A 1 94 ? -13.549 2.041 19.903 1.00 77.94 94 GLN A N 1
ATOM 748 C CA . GLN A 1 94 ? -13.508 2.222 21.365 1.00 77.94 94 GLN A CA 1
ATOM 749 C C . GLN A 1 94 ? -14.381 1.200 22.109 1.00 77.94 94 GLN A C 1
ATOM 751 O O . GLN A 1 94 ? -13.922 0.633 23.096 1.00 77.94 94 GLN A O 1
ATOM 756 N N . ASP A 1 95 ? -15.573 0.907 21.583 1.00 74.69 95 ASP A N 1
ATOM 757 C CA . ASP A 1 95 ? -16.551 0.024 22.237 1.00 74.69 95 ASP A CA 1
ATOM 758 C C . ASP A 1 95 ? -16.550 -1.419 21.699 1.00 74.69 95 ASP A C 1
ATOM 760 O O . ASP A 1 95 ? -17.168 -2.305 22.280 1.00 74.69 95 ASP A O 1
ATOM 764 N N . ASP A 1 96 ? -15.870 -1.673 20.575 1.00 77.25 96 ASP A N 1
ATOM 765 C CA . ASP A 1 96 ? -15.809 -2.993 19.937 1.00 77.25 96 ASP A CA 1
ATOM 766 C C . ASP A 1 96 ? -14.588 -3.086 19.009 1.00 77.25 96 ASP A C 1
ATOM 768 O O . ASP A 1 96 ? -14.610 -2.663 17.841 1.00 77.25 96 ASP A O 1
ATOM 772 N N . THR A 1 97 ? -13.515 -3.646 19.571 1.00 73.12 97 THR A N 1
ATOM 773 C CA . THR A 1 97 ? -12.205 -3.835 18.938 1.00 73.12 97 THR A CA 1
ATOM 774 C C . THR A 1 97 ? -12.144 -5.055 18.023 1.00 73.12 97 THR A C 1
ATOM 776 O O . THR A 1 97 ? -11.210 -5.152 17.227 1.00 73.12 97 THR A O 1
ATOM 779 N N . GLY A 1 98 ? -13.126 -5.961 18.084 1.00 80.06 98 GLY A N 1
ATOM 780 C CA . GLY A 1 98 ? -13.125 -7.215 17.326 1.00 80.06 98 GLY A CA 1
ATOM 781 C C . GLY A 1 98 ? -13.374 -7.042 15.827 1.00 80.06 98 GLY A C 1
ATOM 782 O O . GLY A 1 98 ? -13.019 -7.921 15.053 1.00 80.06 98 GLY A O 1
ATOM 783 N N . GLN A 1 99 ? -13.939 -5.903 15.417 1.00 85.31 99 GLN A N 1
ATOM 784 C CA . GLN A 1 99 ? -14.374 -5.640 14.037 1.00 85.31 99 GLN A CA 1
ATOM 785 C C . GLN A 1 99 ? -13.573 -4.531 13.338 1.00 85.31 99 GLN A C 1
ATOM 787 O O . GLN A 1 99 ? -14.066 -3.872 12.417 1.00 85.31 99 GLN A O 1
ATOM 792 N N . TRP A 1 100 ? -12.348 -4.250 13.793 1.00 88.44 100 TRP A N 1
ATOM 793 C CA . TRP A 1 100 ? -11.509 -3.190 13.214 1.00 88.44 100 TRP A CA 1
ATOM 794 C C . TRP A 1 100 ? -11.245 -3.406 11.714 1.00 88.44 100 TRP A C 1
ATOM 796 O O . TRP A 1 100 ? -11.145 -2.446 10.948 1.00 88.44 100 TRP A O 1
ATOM 806 N N . ASP A 1 101 ? -11.170 -4.664 11.293 1.00 90.50 101 ASP A N 1
ATOM 807 C CA . ASP A 1 101 ? -10.949 -5.126 9.927 1.00 90.50 101 ASP A CA 1
ATOM 808 C C . ASP A 1 101 ? -12.149 -4.867 9.011 1.00 90.50 101 ASP A C 1
ATOM 810 O O . ASP A 1 101 ? -11.966 -4.697 7.813 1.00 90.50 101 ASP A O 1
ATOM 814 N N . HIS A 1 102 ? -13.357 -4.717 9.545 1.00 88.62 102 HIS A N 1
ATOM 815 C CA . HIS A 1 102 ? -14.507 -4.218 8.787 1.00 88.62 102 HIS A CA 1
ATOM 816 C C . HIS A 1 102 ? -14.639 -2.694 8.901 1.00 88.62 102 HIS A C 1
ATOM 818 O O . HIS A 1 102 ? -14.942 -2.003 7.925 1.00 88.62 102 HIS A O 1
ATOM 824 N N . LYS A 1 103 ? -14.339 -2.138 10.080 1.00 88.44 103 LYS A N 1
ATOM 825 C CA . LYS A 1 103 ? -14.501 -0.706 10.373 1.00 88.44 103 LYS A CA 1
ATOM 826 C C . LYS A 1 103 ? -13.435 0.184 9.723 1.00 88.44 103 LYS A C 1
ATOM 828 O O . LYS A 1 103 ? -13.678 1.378 9.530 1.00 88.44 103 LYS A O 1
ATOM 833 N N . HIS A 1 104 ? -12.281 -0.364 9.330 1.00 90.38 104 HIS A N 1
ATOM 834 C CA . HIS A 1 104 ? -11.218 0.412 8.677 1.00 90.38 104 HIS A CA 1
ATOM 835 C C . HIS A 1 104 ? -11.668 1.095 7.387 1.00 90.38 104 HIS A C 1
ATOM 837 O O . HIS A 1 104 ? -11.135 2.153 7.060 1.00 90.38 104 HIS A O 1
ATOM 843 N N . ILE A 1 105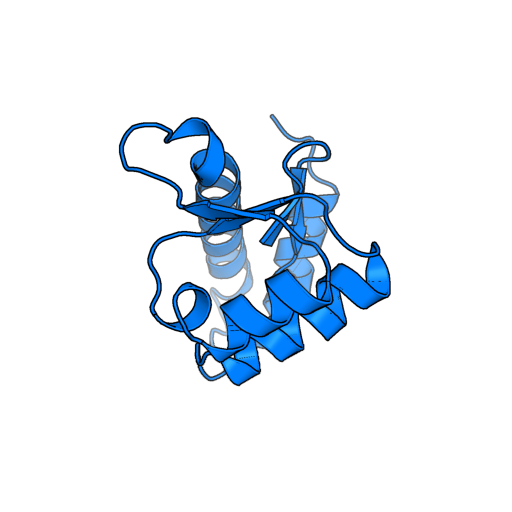 ? -12.671 0.552 6.692 1.00 91.44 105 ILE A N 1
ATOM 844 C CA . ILE A 1 105 ? -13.212 1.145 5.466 1.00 91.44 105 ILE A CA 1
ATOM 845 C C . ILE A 1 105 ? -13.893 2.487 5.765 1.00 91.44 105 ILE A C 1
ATOM 847 O O . ILE A 1 105 ? -13.730 3.425 4.990 1.00 91.44 105 ILE A O 1
ATOM 851 N N . TYR A 1 106 ? -14.579 2.629 6.905 1.00 90.00 106 TYR A N 1
ATOM 852 C CA . TYR A 1 106 ? -15.195 3.899 7.313 1.00 90.00 106 TYR A CA 1
ATOM 853 C C . TYR A 1 106 ? -14.144 4.939 7.710 1.00 90.00 106 TYR A C 1
ATOM 855 O O . TYR A 1 106 ? -14.213 6.096 7.294 1.00 90.00 106 TYR A O 1
ATOM 863 N N . ALA A 1 107 ? -13.110 4.515 8.442 1.00 90.06 107 ALA A N 1
ATOM 864 C CA . ALA A 1 107 ? -11.981 5.384 8.765 1.00 90.06 107 ALA A CA 1
ATOM 865 C C . ALA A 1 107 ? -11.236 5.838 7.493 1.00 90.06 107 ALA A C 1
ATOM 867 O O . ALA A 1 107 ? -10.854 7.003 7.370 1.00 90.06 107 ALA A O 1
ATOM 868 N N . LEU A 1 108 ? -11.072 4.934 6.523 1.00 92.44 108 LEU A N 1
ATOM 869 C CA . LEU A 1 108 ? -10.447 5.209 5.232 1.00 92.44 108 LEU A CA 1
ATOM 870 C C . LEU A 1 108 ? -11.318 6.114 4.349 1.00 92.44 108 LEU A C 1
ATOM 872 O O . LEU A 1 108 ? -10.792 7.023 3.712 1.00 92.44 108 LEU A O 1
ATOM 876 N N . MET A 1 109 ? -12.638 5.911 4.346 1.00 91.44 109 MET A N 1
ATOM 877 C CA . MET A 1 109 ? -13.609 6.794 3.695 1.00 91.44 109 MET A CA 1
ATOM 878 C C . MET A 1 109 ? -13.446 8.224 4.211 1.00 91.44 109 MET A C 1
ATOM 880 O O . MET A 1 109 ? -13.267 9.142 3.415 1.00 91.44 109 MET A O 1
ATOM 884 N N . ALA A 1 110 ? -13.405 8.411 5.532 1.00 89.50 110 ALA A N 1
ATOM 885 C CA . ALA A 1 110 ? -13.202 9.730 6.120 1.00 89.50 110 ALA A CA 1
ATOM 886 C C . ALA A 1 110 ? -11.874 10.375 5.683 1.00 89.50 110 ALA A C 1
ATOM 888 O O . ALA A 1 110 ? -11.828 11.583 5.475 1.00 89.50 110 ALA A O 1
ATOM 889 N N . LEU A 1 111 ? -10.802 9.594 5.501 1.00 89.62 111 LEU A N 1
ATOM 890 C CA . LEU A 1 111 ? -9.518 10.109 5.008 1.00 89.62 111 LEU A CA 1
ATOM 891 C C . LEU A 1 111 ? -9.525 10.483 3.524 1.00 89.62 111 LEU A C 1
ATOM 893 O O . LEU A 1 111 ? -8.807 11.400 3.144 1.00 89.62 111 LEU A O 1
ATOM 897 N N . ARG A 1 112 ? -10.308 9.786 2.696 1.00 91.62 112 ARG A N 1
ATOM 898 C CA . ARG A 1 112 ? -10.440 10.071 1.256 1.00 91.62 112 ARG A CA 1
ATOM 899 C C . ARG A 1 112 ? -11.190 11.371 0.981 1.00 91.62 112 ARG A C 1
ATOM 901 O O . ARG A 1 112 ? -10.924 12.020 -0.021 1.00 91.62 112 ARG A O 1
ATOM 908 N N . PHE A 1 113 ? -12.127 11.730 1.858 1.00 86.50 113 PHE A N 1
ATOM 909 C CA . PHE A 1 113 ? -12.948 12.937 1.716 1.00 86.50 113 PHE A CA 1
ATOM 910 C C . PHE A 1 113 ? -12.502 14.097 2.614 1.00 86.50 113 PHE A C 1
ATOM 912 O O . PHE A 1 113 ? -12.986 15.218 2.454 1.00 86.50 113 PHE A O 1
ATOM 919 N N . ALA A 1 114 ? -11.586 13.863 3.557 1.00 80.25 114 ALA A N 1
ATOM 920 C CA . ALA A 1 114 ? -10.983 14.938 4.330 1.00 80.25 114 ALA A CA 1
ATOM 921 C C . ALA A 1 114 ? -10.127 15.821 3.412 1.00 80.25 114 ALA A C 1
ATOM 923 O O . ALA A 1 114 ? -9.338 15.317 2.615 1.00 80.25 114 ALA A O 1
ATOM 924 N N . ARG A 1 115 ? -10.233 17.149 3.561 1.00 64.44 115 ARG A N 1
ATOM 925 C CA . ARG A 1 115 ? -9.261 18.067 2.956 1.00 64.44 115 ARG A CA 1
ATOM 926 C C . ARG A 1 115 ? -7.875 17.698 3.477 1.00 64.44 115 ARG A C 1
ATOM 928 O O . ARG A 1 115 ? -7.637 17.742 4.682 1.00 64.44 115 ARG A O 1
ATOM 935 N N . HIS A 1 116 ? -6.993 17.302 2.566 1.00 62.91 116 HIS A N 1
ATOM 936 C CA . HIS A 1 116 ? -5.592 17.074 2.880 1.00 62.91 116 HIS A CA 1
ATOM 937 C C . HIS A 1 116 ? -4.977 18.424 3.286 1.00 62.91 116 HIS A C 1
ATOM 939 O O . HIS A 1 116 ? -4.942 19.337 2.462 1.00 62.91 116 HIS A O 1
ATOM 945 N N . CYS A 1 117 ? -4.597 18.564 4.561 1.00 41.84 117 CYS A N 1
ATOM 946 C CA . CYS A 1 117 ? -3.886 19.737 5.077 1.00 41.84 117 CYS A CA 1
ATOM 947 C C . CYS A 1 117 ? -2.487 19.852 4.465 1.00 41.84 117 CYS A C 1
ATOM 949 O O . CYS A 1 117 ? -1.824 18.794 4.320 1.00 41.84 117 CYS A O 1
#

Solvent-accessible surface area (backbone atoms only — not comparable to full-atom values): 6959 Å² total; per-residue (Å²): 92,52,41,84,85,84,62,47,68,49,86,79,78,71,96,67,76,44,30,65,58,51,44,51,50,45,45,69,62,41,33,72,74,72,43,78,53,69,62,46,80,38,63,87,48,67,28,66,70,27,69,65,31,47,52,51,28,61,77,59,69,24,44,78,44,71,54,49,94,88,43,56,75,76,48,41,58,48,53,52,49,52,51,52,44,52,55,45,37,51,66,79,24,72,92,51,67,90,49,47,74,67,50,43,57,59,38,48,51,53,60,65,72,44,82,85,128

InterPro domains:
  IPR001584 Integrase, catalytic core [PF00665] (1-72)
  IPR001584 Integrase, catalytic core [PS50994] (1-117)
  IPR012337 Ribonuclease H-like superfamily [SSF53098] (1-116)
  IPR036397 Ribonuclease H superfamily [G3DSA:3.30.420.10] (1-117)

Nearest PDB structures (foldseek):
  8fnp-assembly1_G  TM=8.590E-01  e=3.604E-05  Homo sapiens
  8fnj-assembly1_G  TM=8.657E-01  e=4.530E-05  Homo sapiens
  6puw-assembly1_A-2  TM=8.557E-01  e=5.693E-05  Saccharolobus solfataricus P2
  6put-assembly1_A-2  TM=8.544E-01  e=5.693E-05  Saccharolobus solfataricus P2
  1cz9-assembly1_A-2  TM=8.181E-01  e=5.079E-05  Avian sarcoma virus